Protein AF-A0A419HDL4-F1 (afdb_monomer_lite)

Foldseek 3Di:
DLVVLLVVLLVLLLVLLVCLVVCLVVDDLVVCVVSLVVSLVSLVVSVVVVVVVVDQQPCNVVLVVLSVCLNVLSVVLSVVLNDPDSCSSVSSSVSSVVSSVSSVVSVVSRVD

Radius of gyration: 14.49 Å; chains: 1; bounding box: 31×20×41 Å

pLDDT: mean 70.3, std 5.39, range [52.06, 79.56]

Secondary structure (DSSP, 8-state):
-HHHHHHHHHHHHHHHHHHHHHTGGG--HHHHHHHHHHHHHHHHHHHHHHHHT----TTHHHHHHHHHHHHHHHHHHHHHHTS--TTHHHHHHHHHHHHHHHHHHHHHHHH-

Sequence (112 aa):
MIESLAFATTLGCAVLALACLFGAARYRFARVLPYLVVVELALVVQTVAIVLDGHRPKHSGEHWAYVVTALLWLPVFAPLARRPRWWSAVLLGLALVLLAVVVIRMQTVWRS

Structure (mmCIF, N/CA/C/O backbone):
data_AF-A0A419HDL4-F1
#
_entry.id   AF-A0A419HDL4-F1
#
loop_
_atom_site.group_PDB
_atom_site.id
_atom_site.type_symbol
_atom_site.label_atom_id
_atom_site.label_alt_id
_atom_site.label_comp_id
_atom_site.label_asym_id
_atom_site.label_entity_id
_atom_site.label_seq_id
_atom_site.pdbx_PDB_ins_code
_atom_site.Cartn_x
_atom_site.Cartn_y
_atom_site.Cartn_z
_atom_site.occupancy
_atom_site.B_iso_or_equiv
_atom_site.auth_seq_id
_atom_site.auth_comp_id
_atom_site.auth_asym_id
_atom_site.auth_atom_id
_atom_site.pdbx_PDB_model_num
ATOM 1 N N . MET A 1 1 ? -2.411 -4.056 -19.304 1.00 52.06 1 MET A N 1
ATOM 2 C CA . MET A 1 1 ? -2.693 -4.837 -18.070 1.00 52.06 1 MET A CA 1
ATOM 3 C C . MET A 1 1 ? -2.087 -4.202 -16.817 1.00 52.06 1 MET A C 1
ATOM 5 O O . MET A 1 1 ? -2.736 -4.219 -15.780 1.00 52.06 1 MET A O 1
ATOM 9 N N . ILE A 1 2 ? -0.897 -3.593 -16.899 1.00 60.06 2 ILE A N 1
ATOM 10 C CA . ILE A 1 2 ? -0.273 -2.863 -15.776 1.00 60.06 2 ILE A CA 1
ATOM 11 C C . ILE A 1 2 ? -1.117 -1.652 -15.336 1.00 60.06 2 ILE A C 1
ATOM 13 O O . ILE A 1 2 ? -1.284 -1.421 -14.142 1.00 60.06 2 ILE A O 1
ATOM 17 N N . GLU A 1 3 ? -1.710 -0.914 -16.281 1.00 62.88 3 GLU A N 1
ATOM 18 C CA . GLU A 1 3 ? -2.503 0.283 -15.963 1.00 62.88 3 GLU A CA 1
ATOM 19 C C . GLU A 1 3 ? -3.791 -0.016 -15.186 1.00 62.88 3 GLU A C 1
ATOM 21 O O . GLU A 1 3 ? -4.128 0.715 -14.258 1.00 62.88 3 GLU A O 1
ATOM 26 N N . SER A 1 4 ? -4.490 -1.103 -15.522 1.00 66.19 4 SER A N 1
ATOM 27 C CA . SER A 1 4 ? -5.717 -1.510 -14.832 1.00 66.19 4 SER A CA 1
ATOM 28 C C . SER A 1 4 ? -5.436 -2.034 -13.423 1.00 66.19 4 SER A C 1
ATOM 30 O O . SER A 1 4 ? -6.180 -1.711 -12.499 1.00 66.19 4 SER A O 1
ATOM 32 N N . LEU A 1 5 ? -4.332 -2.768 -13.231 1.00 64.56 5 LEU A N 1
ATOM 33 C CA . LEU A 1 5 ? -3.856 -3.177 -11.903 1.00 64.56 5 LEU A CA 1
ATOM 34 C C . LEU A 1 5 ? -3.461 -1.966 -11.055 1.00 64.56 5 LEU A C 1
ATOM 36 O O . LEU A 1 5 ? -3.903 -1.846 -9.920 1.00 64.56 5 LEU A O 1
ATOM 40 N N . ALA A 1 6 ? -2.695 -1.031 -11.615 1.00 64.56 6 ALA A N 1
ATOM 41 C CA . ALA A 1 6 ? -2.297 0.187 -10.917 1.00 64.56 6 ALA A CA 1
ATOM 42 C C . ALA A 1 6 ? -3.496 1.042 -10.492 1.00 64.56 6 ALA A C 1
ATOM 44 O O . ALA A 1 6 ? -3.547 1.532 -9.361 1.00 64.56 6 ALA A O 1
ATOM 45 N N . PHE A 1 7 ? -4.482 1.183 -11.379 1.00 69.06 7 PHE A N 1
ATOM 46 C CA . PHE A 1 7 ? -5.712 1.905 -11.084 1.00 69.06 7 PHE A CA 1
ATOM 47 C C . PHE A 1 7 ? -6.507 1.216 -9.968 1.00 69.06 7 PHE A C 1
ATOM 49 O O . PHE A 1 7 ? -6.928 1.879 -9.021 1.00 69.06 7 PHE A O 1
ATOM 56 N N . ALA A 1 8 ? -6.644 -0.113 -10.022 1.00 69.31 8 ALA A N 1
ATOM 57 C CA . ALA A 1 8 ? -7.324 -0.894 -8.991 1.00 69.31 8 ALA A CA 1
ATOM 58 C C . ALA A 1 8 ? -6.625 -0.795 -7.623 1.00 69.31 8 ALA A C 1
ATOM 60 O O . ALA A 1 8 ? -7.299 -0.587 -6.614 1.00 69.31 8 ALA A O 1
ATOM 61 N N . THR A 1 9 ? -5.290 -0.865 -7.578 1.00 70.69 9 THR A N 1
ATOM 62 C CA . THR A 1 9 ? -4.512 -0.701 -6.337 1.00 70.69 9 THR A CA 1
ATOM 63 C C . THR A 1 9 ? -4.660 0.710 -5.774 1.00 70.69 9 THR A C 1
ATOM 65 O O . THR A 1 9 ? -4.892 0.869 -4.577 1.00 70.69 9 THR A O 1
ATOM 68 N N . THR A 1 10 ? -4.605 1.738 -6.626 1.00 68.38 10 THR A N 1
ATOM 69 C CA . THR A 1 10 ? -4.775 3.143 -6.215 1.00 68.38 10 THR A CA 1
ATOM 70 C C . THR A 1 10 ? -6.173 3.386 -5.649 1.00 68.38 10 THR A C 1
ATOM 72 O O . THR A 1 10 ? -6.316 3.952 -4.564 1.00 68.38 10 THR A O 1
ATOM 75 N N . LEU A 1 11 ? -7.208 2.907 -6.344 1.00 72.88 11 LEU A N 1
ATOM 76 C CA . LEU A 1 11 ? -8.597 3.030 -5.910 1.00 72.88 11 LEU A CA 1
ATOM 77 C C . LEU A 1 11 ? -8.837 2.256 -4.606 1.00 72.88 11 LEU A C 1
ATOM 79 O O . LEU A 1 11 ? -9.452 2.785 -3.682 1.00 72.88 11 LEU A O 1
ATOM 83 N N . GLY A 1 12 ? -8.292 1.041 -4.500 1.00 70.69 12 GLY A N 1
ATOM 84 C CA . GLY A 1 12 ? -8.348 0.223 -3.290 1.00 70.69 12 GLY A CA 1
ATOM 85 C C . GLY A 1 12 ? -7.698 0.915 -2.093 1.00 70.69 12 GLY A C 1
ATOM 86 O O . GLY A 1 12 ? -8.308 0.988 -1.027 1.00 70.69 12 GLY A O 1
ATOM 87 N N . CYS A 1 13 ? -6.513 1.504 -2.278 1.00 70.94 13 CYS A N 1
ATOM 88 C CA . CYS A 1 13 ? -5.830 2.276 -1.238 1.00 70.94 13 CYS A CA 1
ATOM 89 C C . CYS A 1 13 ? -6.631 3.509 -0.819 1.00 70.94 13 CYS A C 1
ATOM 91 O O . CYS A 1 13 ? -6.765 3.763 0.376 1.00 70.94 13 CYS A O 1
ATOM 93 N N . ALA A 1 14 ? -7.201 4.246 -1.775 1.00 67.06 14 ALA A N 1
ATOM 94 C CA . ALA A 1 14 ? -8.004 5.432 -1.495 1.00 67.06 14 ALA A CA 1
ATOM 95 C C . ALA A 1 14 ? -9.282 5.090 -0.711 1.00 67.06 14 ALA A C 1
ATOM 97 O O . ALA A 1 14 ? -9.569 5.717 0.309 1.00 67.06 14 ALA A O 1
ATOM 98 N N . VAL A 1 15 ? -10.020 4.058 -1.130 1.00 74.44 15 VAL A N 1
ATOM 99 C CA . VAL A 1 15 ? -11.230 3.601 -0.427 1.00 74.44 15 VAL A CA 1
ATOM 100 C C . VAL A 1 15 ? -10.886 3.121 0.982 1.00 74.44 15 VAL A C 1
ATOM 102 O O . VAL A 1 15 ? -11.576 3.477 1.939 1.00 74.44 15 VAL A O 1
ATOM 105 N N . LEU A 1 16 ? -9.795 2.367 1.136 1.00 69.62 16 LEU A N 1
ATOM 106 C CA . LEU A 1 16 ? -9.352 1.884 2.440 1.00 69.62 16 LEU A CA 1
ATOM 107 C C . LEU A 1 16 ? -8.894 3.030 3.353 1.00 69.62 16 LEU A C 1
ATOM 109 O O . LEU A 1 16 ? -9.223 3.033 4.539 1.00 69.62 16 LEU A O 1
ATOM 113 N N . ALA A 1 17 ? -8.196 4.028 2.805 1.00 68.62 17 ALA A N 1
ATOM 114 C CA . ALA A 1 17 ? -7.785 5.224 3.535 1.00 68.62 17 ALA A CA 1
ATOM 115 C C . ALA A 1 17 ? -9.000 5.982 4.077 1.00 68.62 17 ALA A C 1
ATOM 117 O O . ALA A 1 17 ? -9.048 6.301 5.267 1.00 68.62 17 ALA A O 1
ATOM 118 N N . LEU A 1 18 ? -10.013 6.206 3.233 1.00 70.75 18 LEU A N 1
ATOM 119 C CA . LEU A 1 18 ? -11.263 6.846 3.639 1.00 70.75 18 LEU A CA 1
ATOM 120 C C . LEU A 1 18 ? -11.991 6.006 4.695 1.00 70.75 18 LEU A C 1
ATOM 122 O O . LEU A 1 18 ? -12.410 6.546 5.716 1.00 70.75 18 LEU A O 1
ATOM 126 N N . ALA A 1 19 ? -12.077 4.686 4.521 1.00 71.00 19 ALA A N 1
ATOM 127 C CA . ALA A 1 19 ? -12.692 3.797 5.505 1.00 71.00 19 ALA A CA 1
ATOM 128 C C . ALA A 1 19 ? -11.969 3.830 6.866 1.00 71.00 19 ALA A C 1
ATOM 130 O O . ALA A 1 19 ? -12.621 3.811 7.912 1.00 71.00 19 ALA A O 1
ATOM 131 N N . CYS A 1 20 ? -10.636 3.926 6.879 1.00 65.50 20 CYS A N 1
ATOM 132 C CA . CYS A 1 20 ? -9.859 4.089 8.109 1.00 65.50 20 CYS A CA 1
ATOM 133 C C . CYS A 1 20 ? -10.051 5.468 8.755 1.00 65.50 20 CYS A C 1
ATOM 135 O O . CYS A 1 20 ? -10.156 5.537 9.980 1.00 65.50 20 CYS A O 1
ATOM 137 N N . LEU A 1 21 ? -10.141 6.539 7.960 1.00 64.06 21 LEU A N 1
ATOM 138 C CA . LEU A 1 21 ? -10.339 7.907 8.450 1.00 64.06 21 LEU A CA 1
ATOM 139 C C . LEU A 1 21 ? -11.757 8.125 9.000 1.00 64.06 21 LEU A C 1
ATOM 141 O O . LEU A 1 21 ? -11.909 8.594 10.126 1.00 64.06 21 LEU A O 1
ATOM 145 N N . PHE A 1 22 ? -12.795 7.718 8.264 1.00 68.81 22 PHE A N 1
ATOM 146 C CA . PHE A 1 22 ? -14.192 7.827 8.707 1.00 68.81 22 PHE A CA 1
ATOM 147 C C . PHE A 1 22 ? -14.551 6.799 9.792 1.00 68.81 22 PHE A C 1
ATOM 149 O O . PHE A 1 22 ? -15.396 7.057 10.647 1.00 68.81 22 PHE A O 1
ATOM 156 N N . GLY A 1 23 ? -13.892 5.637 9.796 1.00 60.59 23 GLY A N 1
ATOM 157 C CA . GLY A 1 23 ? -14.080 4.575 10.786 1.00 60.59 23 GLY A CA 1
ATOM 158 C C . GLY A 1 23 ? -13.188 4.683 12.027 1.00 60.59 23 GLY A C 1
ATOM 159 O O . GLY A 1 23 ? -13.200 3.760 12.846 1.00 60.59 23 GLY A O 1
ATOM 160 N N . ALA A 1 24 ? -12.420 5.769 12.185 1.00 60.56 24 ALA A N 1
ATOM 161 C CA . ALA A 1 24 ? -11.359 5.902 13.189 1.00 60.56 24 ALA A CA 1
ATOM 162 C C . ALA A 1 24 ? -11.822 5.614 14.631 1.00 60.56 24 ALA A C 1
ATOM 164 O O . ALA A 1 24 ? -11.120 4.937 15.382 1.00 60.56 24 ALA A O 1
ATOM 165 N N . ALA A 1 25 ? -13.042 6.023 14.995 1.00 58.66 25 ALA A N 1
ATOM 166 C CA . ALA A 1 25 ? -13.619 5.778 16.321 1.00 58.66 25 ALA A CA 1
ATOM 167 C C . ALA A 1 25 ? -13.898 4.288 16.626 1.00 58.66 25 ALA A C 1
ATOM 169 O O . ALA A 1 25 ? -14.024 3.905 17.788 1.00 58.66 25 ALA A O 1
ATOM 170 N N . ARG A 1 26 ? -13.997 3.428 15.601 1.00 65.31 26 ARG A N 1
ATOM 171 C CA . ARG A 1 26 ? -14.225 1.971 15.721 1.00 65.31 26 ARG A CA 1
ATOM 172 C C . ARG A 1 26 ? -13.061 1.147 15.166 1.00 65.31 26 ARG A C 1
ATOM 174 O O . ARG A 1 26 ? -13.225 -0.043 14.878 1.00 65.31 26 ARG A O 1
ATOM 181 N N . TYR A 1 27 ? -11.898 1.772 14.995 1.00 64.25 27 TYR A N 1
ATOM 182 C CA . TYR A 1 27 ? -10.736 1.159 14.371 1.00 64.25 27 TYR A CA 1
ATOM 183 C C . TYR A 1 27 ? -10.293 -0.107 15.117 1.00 64.25 27 TYR A C 1
ATOM 185 O O . TYR A 1 27 ? -9.985 -0.092 16.309 1.00 64.25 27 TYR A O 1
ATOM 193 N N . ARG A 1 28 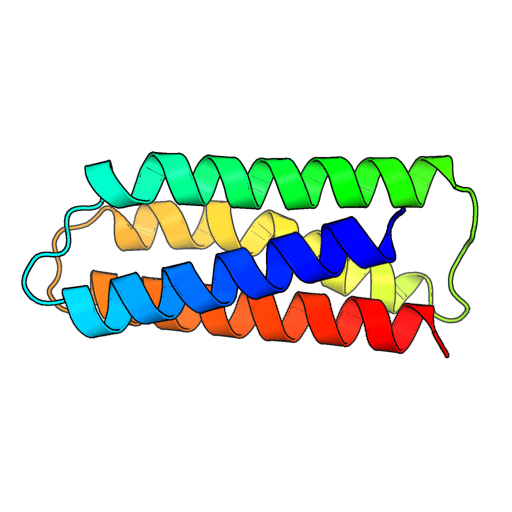? -10.239 -1.225 14.388 1.00 70.19 28 ARG A N 1
ATOM 194 C CA . ARG A 1 28 ? -9.661 -2.486 14.857 1.00 70.19 28 ARG A CA 1
ATOM 195 C C . ARG A 1 28 ? -8.673 -2.980 13.816 1.00 70.19 28 ARG A C 1
ATOM 197 O O . ARG A 1 28 ? -9.092 -3.415 12.748 1.00 70.19 28 ARG A O 1
ATOM 204 N N . PHE A 1 29 ? -7.387 -2.983 14.165 1.00 68.69 29 PHE A N 1
ATOM 205 C CA . PHE A 1 29 ? -6.297 -3.428 13.288 1.00 68.69 29 PHE A CA 1
ATOM 206 C C . PHE A 1 29 ? -6.571 -4.802 12.654 1.00 68.69 29 PHE A C 1
ATOM 208 O O . PHE A 1 29 ? -6.361 -4.980 11.462 1.00 68.69 29 PHE A O 1
ATOM 215 N N . ALA A 1 30 ? -7.157 -5.740 13.410 1.00 75.69 30 ALA A N 1
ATOM 216 C CA . ALA A 1 30 ? -7.530 -7.067 12.911 1.00 75.69 30 ALA A CA 1
ATOM 217 C C . ALA A 1 30 ? -8.497 -7.047 11.708 1.00 75.69 30 ALA A C 1
ATOM 219 O O . ALA A 1 30 ? -8.440 -7.944 10.876 1.00 75.69 30 ALA A O 1
ATOM 220 N N . ARG A 1 31 ? -9.369 -6.034 11.591 1.00 76.81 31 ARG A N 1
ATOM 221 C CA . ARG A 1 31 ? -10.279 -5.888 10.439 1.00 76.81 31 ARG A CA 1
ATOM 222 C C . ARG A 1 31 ? -9.597 -5.277 9.219 1.00 76.81 31 ARG A C 1
ATOM 224 O O . ARG A 1 31 ? -10.058 -5.503 8.111 1.00 76.81 31 ARG A O 1
ATOM 231 N N . VAL A 1 32 ? -8.535 -4.499 9.424 1.00 69.50 32 VAL A N 1
ATOM 232 C CA . VAL A 1 32 ? -7.823 -3.776 8.357 1.00 69.50 32 VAL A CA 1
ATOM 233 C C . VAL A 1 32 ? -6.651 -4.598 7.811 1.00 69.50 32 VAL A C 1
ATOM 235 O O . VAL A 1 32 ? -6.318 -4.489 6.637 1.00 69.50 32 VAL A O 1
ATOM 238 N N . LEU A 1 33 ? -6.085 -5.488 8.632 1.00 77.81 33 LEU A N 1
ATOM 239 C CA . LEU A 1 33 ? -4.995 -6.395 8.272 1.00 77.81 33 LEU A CA 1
ATOM 240 C C . LEU A 1 33 ? -5.200 -7.153 6.943 1.00 77.81 33 LEU A C 1
ATOM 242 O O . LEU A 1 33 ? -4.293 -7.082 6.117 1.00 77.81 33 LEU A O 1
ATOM 246 N N . PRO A 1 34 ? -6.333 -7.842 6.679 1.00 72.94 34 PRO A N 1
ATOM 247 C CA . PRO A 1 34 ? -6.490 -8.577 5.422 1.00 72.94 34 PRO A CA 1
ATOM 248 C C . PRO A 1 34 ? -6.444 -7.650 4.202 1.00 72.94 34 PRO A C 1
ATOM 250 O O . PRO A 1 34 ? -5.880 -8.016 3.178 1.00 72.94 34 PRO A O 1
ATOM 253 N N . TYR A 1 35 ? -6.958 -6.424 4.319 1.00 70.94 35 TYR A N 1
ATOM 254 C CA . TYR A 1 35 ? -6.902 -5.444 3.238 1.00 70.94 35 TYR A CA 1
ATOM 255 C C . TYR A 1 35 ? -5.485 -4.926 2.993 1.00 70.94 35 TYR A C 1
ATOM 257 O O . TYR A 1 35 ? -5.090 -4.778 1.842 1.00 70.94 35 TYR A O 1
ATOM 265 N N . LEU A 1 36 ? -4.703 -4.698 4.054 1.00 72.00 36 LEU A N 1
ATOM 266 C CA . LEU A 1 36 ? -3.287 -4.336 3.924 1.00 72.00 36 LEU A CA 1
ATOM 267 C C . LEU A 1 36 ? -2.502 -5.439 3.208 1.00 72.00 36 LEU A C 1
ATOM 269 O O . LEU A 1 36 ? -1.720 -5.142 2.316 1.00 72.00 36 LEU A O 1
ATOM 273 N N . VAL A 1 37 ? -2.762 -6.707 3.541 1.00 75.25 37 VAL A N 1
ATOM 274 C CA . VAL A 1 37 ? -2.133 -7.855 2.866 1.00 75.25 37 VAL A CA 1
ATOM 275 C C . VAL A 1 37 ? -2.507 -7.908 1.382 1.00 75.25 37 VAL A C 1
ATOM 277 O O . VAL A 1 37 ? -1.644 -8.161 0.547 1.00 75.25 37 VAL A O 1
ATOM 280 N N . VAL A 1 38 ? -3.770 -7.639 1.035 1.00 75.00 38 VAL A N 1
ATOM 281 C CA . VAL A 1 38 ? -4.216 -7.586 -0.368 1.00 75.00 38 VAL A CA 1
ATOM 282 C C . VAL A 1 38 ? -3.528 -6.451 -1.133 1.00 75.00 38 VAL A C 1
ATOM 284 O O . VAL A 1 38 ? -3.082 -6.667 -2.258 1.00 75.00 38 VAL A O 1
ATOM 287 N N . VAL A 1 39 ? -3.408 -5.263 -0.533 1.00 73.06 39 VAL A N 1
ATOM 288 C CA . VAL A 1 39 ? -2.705 -4.116 -1.137 1.00 73.06 39 VAL A CA 1
ATOM 289 C C . VAL A 1 39 ? -1.224 -4.429 -1.352 1.00 73.06 39 VAL A C 1
ATOM 291 O O . VAL A 1 39 ? -0.706 -4.196 -2.442 1.00 73.06 39 VAL A O 1
ATOM 294 N N . GLU A 1 40 ? -0.565 -5.006 -0.349 1.00 76.00 40 GLU A N 1
ATOM 295 C CA . GLU A 1 40 ? 0.839 -5.416 -0.428 1.00 76.00 40 GLU A CA 1
ATOM 296 C C . GLU A 1 40 ? 1.061 -6.433 -1.557 1.00 76.00 40 GLU A C 1
ATOM 298 O O . GLU A 1 40 ? 1.936 -6.262 -2.405 1.00 76.00 40 GLU A O 1
ATOM 303 N N . LEU A 1 41 ? 0.214 -7.465 -1.628 1.00 74.50 41 LEU A N 1
ATOM 304 C CA . LEU A 1 41 ? 0.267 -8.463 -2.697 1.00 74.50 41 LEU A CA 1
ATOM 305 C C . LEU A 1 41 ? 0.061 -7.832 -4.076 1.00 74.50 41 LEU A C 1
ATOM 307 O O . LEU A 1 41 ? 0.763 -8.192 -5.019 1.00 74.50 41 LEU A O 1
ATOM 311 N N . ALA A 1 42 ? -0.863 -6.879 -4.204 1.00 73.94 42 ALA A N 1
ATOM 312 C CA . ALA A 1 42 ? -1.092 -6.179 -5.463 1.00 73.94 42 ALA A CA 1
ATOM 313 C C . ALA A 1 42 ? 0.141 -5.368 -5.907 1.00 73.94 42 ALA A C 1
ATOM 315 O O . ALA A 1 42 ? 0.481 -5.389 -7.092 1.00 73.94 42 ALA A O 1
ATOM 316 N N . LEU A 1 43 ? 0.842 -4.709 -4.974 1.00 71.94 43 LEU A N 1
ATOM 317 C CA . LEU A 1 43 ? 2.105 -4.007 -5.252 1.00 71.94 43 LEU A CA 1
ATOM 318 C C . LEU A 1 43 ? 3.214 -4.969 -5.695 1.00 71.94 43 LEU A C 1
ATOM 320 O O . LEU A 1 43 ? 3.939 -4.684 -6.652 1.00 71.94 43 LEU A O 1
ATOM 324 N N . VAL A 1 44 ? 3.327 -6.131 -5.046 1.00 75.56 44 VAL A N 1
ATOM 325 C CA . VAL A 1 44 ? 4.300 -7.167 -5.427 1.00 75.56 44 VAL A CA 1
ATOM 326 C C . VAL A 1 44 ? 4.002 -7.696 -6.829 1.00 75.56 44 VAL A C 1
ATOM 328 O O . VAL A 1 44 ? 4.895 -7.722 -7.674 1.00 75.56 44 VAL A O 1
ATOM 331 N N . VAL A 1 45 ? 2.748 -8.061 -7.112 1.00 74.06 45 VAL A N 1
ATOM 332 C CA . VAL A 1 45 ? 2.328 -8.547 -8.437 1.00 74.06 45 VAL A CA 1
ATOM 333 C C . VAL A 1 45 ? 2.591 -7.494 -9.512 1.00 74.06 45 VAL A C 1
ATOM 335 O O . VAL A 1 45 ? 3.115 -7.824 -10.574 1.00 74.06 45 VAL A O 1
ATOM 338 N N . GLN A 1 46 ? 2.287 -6.224 -9.233 1.00 72.44 46 GLN A N 1
ATOM 339 C CA . GLN A 1 46 ? 2.589 -5.121 -10.142 1.00 72.44 46 GLN A CA 1
ATOM 340 C C . GLN A 1 46 ? 4.095 -5.002 -10.407 1.00 72.44 46 GLN A C 1
ATOM 342 O O . GLN A 1 46 ? 4.501 -4.862 -11.559 1.00 72.44 46 GLN A O 1
ATOM 347 N N . THR A 1 47 ? 4.921 -5.099 -9.367 1.00 73.81 47 THR A N 1
ATOM 348 C CA . THR A 1 47 ? 6.384 -5.021 -9.491 1.00 73.81 47 THR A CA 1
ATOM 349 C C . THR A 1 47 ? 6.933 -6.166 -10.338 1.00 73.81 47 THR A C 1
ATOM 351 O O . THR A 1 47 ? 7.734 -5.936 -11.242 1.00 73.81 47 THR A O 1
ATOM 354 N N . VAL A 1 48 ? 6.462 -7.395 -10.107 1.00 75.38 48 VAL A N 1
ATOM 355 C CA . VAL A 1 48 ? 6.847 -8.567 -10.907 1.00 75.38 48 VAL A CA 1
ATOM 356 C C . VAL A 1 48 ? 6.413 -8.398 -12.363 1.00 75.38 48 VAL A C 1
ATOM 358 O O . VAL A 1 48 ? 7.208 -8.657 -13.263 1.00 75.38 48 VAL A O 1
ATOM 361 N N . ALA A 1 49 ? 5.195 -7.907 -12.610 1.00 74.19 49 ALA A N 1
ATOM 362 C CA . ALA A 1 49 ? 4.719 -7.642 -13.965 1.00 74.19 49 ALA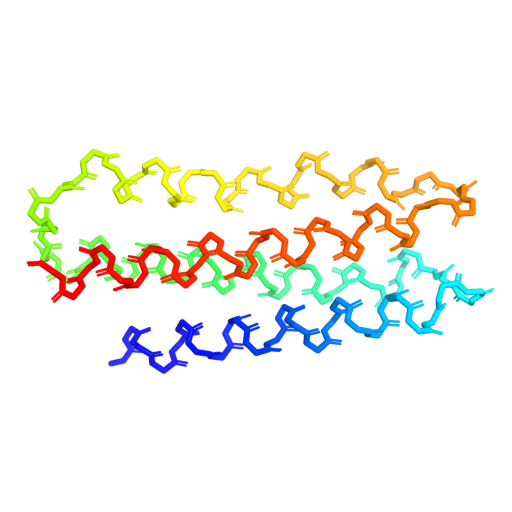 A CA 1
ATOM 363 C C . ALA A 1 49 ? 5.611 -6.624 -14.695 1.00 74.19 49 ALA A C 1
ATOM 365 O O . ALA A 1 49 ? 5.967 -6.862 -15.843 1.00 74.19 49 ALA A O 1
ATOM 366 N N . ILE A 1 50 ? 6.034 -5.545 -14.024 1.00 71.25 50 ILE A N 1
ATOM 367 C CA . ILE A 1 50 ? 6.940 -4.534 -14.599 1.00 71.25 50 ILE A CA 1
ATOM 368 C C . ILE A 1 50 ? 8.310 -5.137 -14.942 1.00 71.25 50 ILE A C 1
ATOM 370 O O . ILE A 1 50 ? 8.861 -4.843 -16.000 1.00 71.25 50 ILE A O 1
ATOM 374 N N . VAL A 1 51 ? 8.859 -5.997 -14.077 1.00 72.62 51 VAL A N 1
ATOM 375 C CA . VAL A 1 51 ? 10.137 -6.686 -14.341 1.00 72.62 51 VAL A CA 1
ATOM 376 C C . VAL A 1 51 ? 10.037 -7.604 -15.555 1.00 72.62 51 VAL A C 1
ATOM 378 O O . VAL A 1 51 ? 10.951 -7.629 -16.37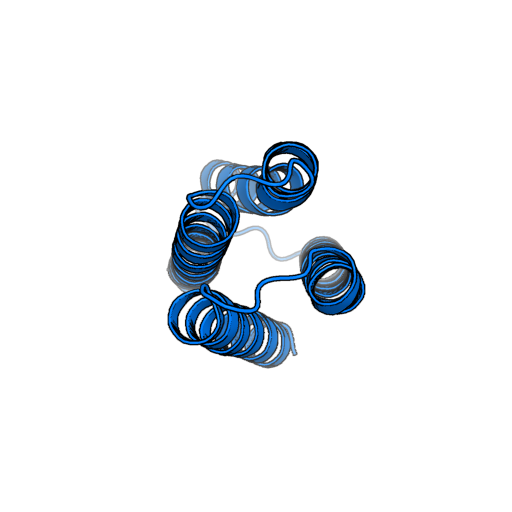9 1.00 72.62 51 VAL A O 1
ATOM 381 N N . LEU A 1 52 ? 8.937 -8.352 -15.666 1.00 76.38 52 LEU A N 1
ATOM 382 C CA . LEU A 1 52 ? 8.718 -9.310 -16.749 1.00 76.38 52 LEU A CA 1
ATOM 383 C C . LEU A 1 52 ? 8.418 -8.636 -18.094 1.00 76.38 52 LEU A C 1
ATOM 385 O O . LEU A 1 52 ? 8.790 -9.183 -19.127 1.00 76.38 52 LEU A O 1
ATOM 389 N N . ASP A 1 53 ? 7.795 -7.455 -18.091 1.00 73.62 53 ASP A N 1
ATOM 390 C CA . ASP A 1 53 ? 7.470 -6.699 -19.313 1.00 73.62 53 ASP A CA 1
ATOM 391 C C . ASP A 1 53 ? 8.727 -6.138 -20.014 1.00 73.62 53 ASP A C 1
ATOM 393 O O . ASP A 1 53 ? 8.675 -5.678 -21.155 1.00 73.62 53 ASP A O 1
ATOM 397 N N . GLY A 1 54 ? 9.884 -6.149 -19.335 1.00 63.16 54 GLY A N 1
ATOM 398 C CA . GLY A 1 54 ? 11.192 -5.789 -19.898 1.00 63.16 54 GLY A CA 1
ATOM 399 C C . GLY A 1 54 ? 11.357 -4.311 -20.285 1.00 63.16 54 GLY A C 1
ATOM 400 O O . GLY A 1 54 ? 12.470 -3.877 -20.591 1.00 63.16 54 GLY A O 1
ATOM 401 N N . HIS A 1 55 ? 10.283 -3.520 -20.235 1.00 62.38 55 HIS A N 1
ATOM 402 C CA . HIS A 1 55 ? 10.284 -2.088 -20.500 1.00 62.38 55 HIS A CA 1
ATOM 403 C C . HIS A 1 55 ? 10.981 -1.335 -19.368 1.00 62.38 55 HIS A C 1
ATOM 405 O O . HIS A 1 55 ? 10.479 -1.229 -18.248 1.00 62.38 55 HIS A O 1
ATOM 411 N N . ARG A 1 56 ? 12.155 -0.777 -19.674 1.00 59.91 56 ARG A N 1
ATOM 412 C CA . ARG A 1 56 ? 12.884 0.099 -18.757 1.00 59.91 56 ARG A CA 1
ATOM 413 C C . ARG A 1 56 ? 12.398 1.537 -18.939 1.00 59.91 56 ARG A C 1
ATOM 415 O O . ARG A 1 56 ? 12.610 2.096 -20.015 1.00 59.91 56 ARG A O 1
ATOM 422 N N . PRO A 1 57 ? 11.771 2.155 -17.924 1.00 60.66 57 PRO A N 1
ATOM 423 C CA . PRO A 1 57 ? 11.370 3.550 -18.019 1.00 60.66 57 PRO A CA 1
ATOM 424 C C . PRO A 1 57 ? 12.601 4.449 -18.168 1.00 60.66 57 PRO A C 1
ATOM 426 O O . PRO A 1 57 ? 13.682 4.151 -17.644 1.00 60.66 57 PRO A O 1
ATOM 429 N N . LYS A 1 58 ? 12.421 5.576 -18.864 1.00 61.88 58 LYS A N 1
ATOM 430 C CA . LYS A 1 58 ? 13.476 6.545 -19.209 1.00 61.88 58 LYS A CA 1
ATOM 431 C C . LYS A 1 58 ? 14.258 7.037 -17.980 1.00 61.88 58 LYS A C 1
ATOM 433 O O . LYS A 1 58 ? 15.456 7.272 -18.069 1.00 61.88 58 LYS A O 1
ATOM 438 N N . HIS A 1 59 ? 13.590 7.094 -16.824 1.00 63.84 59 HIS A N 1
ATOM 439 C CA . HIS A 1 59 ? 14.160 7.390 -15.504 1.00 63.84 59 HIS A CA 1
ATOM 440 C C . HIS A 1 59 ? 14.065 6.159 -14.586 1.00 63.84 59 HIS A C 1
ATOM 442 O O . HIS A 1 59 ? 13.381 6.159 -13.562 1.00 63.84 59 HIS A O 1
ATOM 448 N N . SER A 1 60 ? 14.740 5.071 -14.971 1.00 67.56 60 SER A N 1
ATOM 449 C CA . SER A 1 60 ? 14.684 3.784 -14.256 1.00 67.56 60 SER A CA 1
ATOM 450 C C . SER A 1 60 ? 15.025 3.899 -12.765 1.00 67.56 60 SER A C 1
ATOM 452 O O . SER A 1 60 ? 14.361 3.268 -11.948 1.00 67.56 60 SER A O 1
ATOM 454 N N . GLY A 1 61 ? 16.004 4.730 -12.389 1.00 71.50 61 GLY A N 1
ATOM 455 C CA . GLY A 1 61 ? 16.389 4.917 -10.984 1.00 71.50 61 GLY A CA 1
ATOM 456 C C . GLY A 1 61 ? 15.268 5.492 -10.111 1.00 71.50 61 GLY A C 1
ATOM 457 O O . GLY A 1 61 ? 15.011 4.982 -9.024 1.00 71.50 61 GLY A O 1
ATOM 458 N N . GLU A 1 62 ? 14.551 6.502 -10.606 1.00 70.56 62 GLU A N 1
ATOM 459 C CA . GLU A 1 62 ? 13.439 7.127 -9.878 1.00 70.56 62 GLU A CA 1
ATOM 460 C C . GLU A 1 62 ? 12.248 6.178 -9.754 1.00 70.56 62 GLU A C 1
ATOM 462 O O . GLU A 1 62 ? 11.646 6.063 -8.688 1.00 70.56 62 GLU A O 1
ATOM 467 N N . HIS A 1 63 ? 11.938 5.442 -10.823 1.00 68.06 63 HIS A N 1
ATOM 468 C CA . HIS A 1 63 ? 10.855 4.464 -10.811 1.00 68.06 63 HIS A CA 1
ATOM 469 C C . HIS A 1 63 ? 11.101 3.362 -9.770 1.00 68.06 63 HIS A C 1
ATOM 471 O O . HIS A 1 63 ? 10.215 3.058 -8.972 1.00 68.06 63 HIS A O 1
ATOM 477 N N . TRP A 1 64 ? 12.324 2.826 -9.712 1.00 71.75 64 TRP A N 1
ATOM 478 C CA . TRP A 1 64 ? 12.707 1.841 -8.699 1.00 71.75 64 TRP A CA 1
ATOM 479 C C . TRP A 1 64 ? 12.675 2.408 -7.277 1.00 71.75 64 TRP A C 1
ATOM 481 O O . TRP A 1 64 ? 12.255 1.703 -6.360 1.00 71.75 64 TRP A O 1
ATOM 491 N N . ALA A 1 65 ? 13.036 3.679 -7.081 1.00 76.06 65 ALA A N 1
ATOM 492 C CA . ALA A 1 65 ? 12.910 4.332 -5.779 1.00 76.06 65 ALA A CA 1
ATOM 493 C C . ALA A 1 65 ? 11.445 4.405 -5.312 1.00 76.06 65 ALA A C 1
ATOM 495 O O . ALA A 1 65 ? 11.161 4.116 -4.147 1.00 76.06 65 ALA A O 1
ATOM 496 N N . TYR A 1 66 ? 10.503 4.715 -6.209 1.00 70.88 66 TYR A N 1
ATOM 497 C CA . TYR A 1 66 ? 9.071 4.703 -5.886 1.00 70.88 66 TYR A CA 1
ATOM 498 C C . TYR A 1 66 ? 8.542 3.291 -5.597 1.00 70.88 66 TYR A C 1
ATOM 500 O O . TYR A 1 66 ? 7.815 3.123 -4.619 1.00 70.88 66 TYR A O 1
ATOM 508 N N . VAL A 1 67 ? 8.951 2.279 -6.374 1.00 73.56 67 VAL A N 1
ATOM 509 C CA . VAL A 1 67 ? 8.603 0.863 -6.130 1.00 73.56 67 VAL A CA 1
ATOM 510 C C . VAL A 1 67 ? 9.046 0.427 -4.739 1.00 73.56 67 VAL A C 1
ATOM 512 O O . VAL A 1 67 ? 8.242 -0.064 -3.949 1.00 73.56 67 VAL A O 1
ATOM 515 N N . VAL A 1 68 ? 10.327 0.631 -4.427 1.00 77.56 68 VAL A N 1
ATOM 516 C CA . VAL A 1 68 ? 10.907 0.230 -3.141 1.00 77.56 68 VAL A CA 1
ATOM 517 C C . VAL A 1 68 ? 10.237 0.984 -1.998 1.00 77.56 68 VAL A C 1
ATOM 519 O O . VAL A 1 68 ? 9.915 0.382 -0.977 1.00 77.56 68 VAL A O 1
ATOM 522 N N . THR A 1 69 ? 9.964 2.279 -2.182 1.00 77.44 69 THR A N 1
ATOM 523 C CA . THR A 1 69 ? 9.238 3.073 -1.185 1.00 77.44 69 THR A CA 1
ATOM 524 C C . THR A 1 69 ? 7.849 2.497 -0.937 1.00 77.44 69 THR A C 1
ATOM 526 O O . THR A 1 69 ? 7.490 2.305 0.219 1.00 77.44 69 THR A O 1
ATOM 529 N N . ALA A 1 70 ? 7.090 2.172 -1.988 1.00 73.00 70 ALA A N 1
ATOM 530 C CA . ALA A 1 70 ? 5.749 1.608 -1.864 1.00 73.00 70 ALA A CA 1
ATOM 531 C C . ALA A 1 70 ? 5.751 0.239 -1.161 1.00 73.00 70 ALA A C 1
ATOM 533 O O . ALA A 1 70 ? 4.951 0.038 -0.248 1.00 73.00 70 ALA A O 1
ATOM 534 N N . LEU A 1 71 ? 6.677 -0.659 -1.525 1.00 76.50 71 LEU A N 1
ATOM 535 C CA . LEU A 1 71 ? 6.821 -1.971 -0.879 1.00 76.50 71 LEU A CA 1
ATOM 536 C C . LEU A 1 71 ? 7.261 -1.874 0.583 1.00 76.50 71 LEU A C 1
ATOM 538 O O . LEU A 1 71 ? 6.851 -2.683 1.399 1.00 76.50 71 LEU A O 1
ATOM 542 N N . LEU A 1 72 ? 8.118 -0.917 0.941 1.00 78.31 72 LEU A N 1
ATOM 543 C CA . LEU A 1 72 ? 8.582 -0.787 2.326 1.00 78.31 72 LEU A CA 1
ATOM 544 C C . LEU A 1 72 ? 7.596 -0.020 3.210 1.00 78.31 72 LEU A C 1
ATOM 546 O O . LEU A 1 72 ? 7.645 -0.139 4.434 1.00 78.31 72 LEU A O 1
ATOM 550 N N . TRP A 1 73 ? 6.684 0.748 2.618 1.00 77.75 73 TRP A N 1
ATOM 551 C CA . TRP A 1 73 ? 5.776 1.616 3.358 1.00 77.75 73 TRP A CA 1
ATOM 552 C C . TRP A 1 73 ? 4.844 0.829 4.285 1.00 77.75 73 TRP A C 1
ATOM 554 O O . TRP A 1 73 ? 4.821 1.046 5.498 1.00 77.75 73 TRP A O 1
ATOM 564 N N . LEU A 1 74 ? 4.099 -0.136 3.748 1.00 71.81 74 LEU A N 1
ATOM 565 C CA . LEU A 1 74 ? 3.178 -0.955 4.538 1.00 71.81 74 LEU A CA 1
ATOM 566 C C . LEU A 1 74 ? 3.869 -1.770 5.647 1.00 71.81 74 LEU A C 1
ATOM 568 O O . LEU A 1 74 ? 3.403 -1.679 6.786 1.00 71.81 74 LEU A O 1
ATOM 572 N N . PRO A 1 75 ? 4.960 -2.526 5.406 1.00 75.56 75 PRO A N 1
ATOM 573 C CA . PRO A 1 75 ? 5.600 -3.323 6.452 1.00 75.56 75 PRO A CA 1
ATOM 574 C C . PRO A 1 75 ? 6.242 -2.466 7.549 1.00 75.56 75 PRO A C 1
ATOM 576 O O . PRO A 1 75 ? 6.296 -2.905 8.699 1.00 75.56 75 PRO A O 1
ATOM 579 N N . VAL A 1 76 ? 6.665 -1.235 7.242 1.00 79.56 76 VAL A N 1
ATOM 580 C CA . VAL A 1 76 ? 7.190 -0.294 8.246 1.00 79.56 76 VAL A CA 1
ATOM 581 C C . VAL A 1 76 ? 6.063 0.320 9.083 1.00 79.56 76 VAL A C 1
ATOM 583 O O . VAL A 1 76 ? 6.179 0.398 10.308 1.00 79.56 76 VAL A O 1
ATOM 586 N N . PHE A 1 77 ? 4.947 0.724 8.468 1.00 74.00 77 PHE A N 1
ATOM 587 C CA . PHE A 1 77 ? 3.867 1.434 9.169 1.00 74.00 77 PHE A CA 1
ATOM 588 C C . PHE A 1 77 ? 2.815 0.516 9.821 1.00 74.00 77 PHE A C 1
ATOM 590 O O . PHE A 1 77 ? 2.232 0.884 10.847 1.00 74.00 77 PHE A O 1
ATOM 597 N N . ALA A 1 78 ? 2.596 -0.699 9.308 1.00 72.81 78 ALA A N 1
ATOM 598 C CA . ALA A 1 78 ? 1.682 -1.684 9.894 1.00 72.81 78 ALA A CA 1
ATOM 599 C C . ALA A 1 78 ? 1.965 -2.012 11.381 1.00 72.81 78 ALA A C 1
ATOM 601 O O . ALA A 1 78 ? 1.016 -2.008 12.174 1.00 72.81 78 ALA A O 1
ATOM 602 N N . PRO A 1 79 ? 3.217 -2.252 11.832 1.00 76.12 79 PRO A N 1
ATOM 603 C CA . PRO A 1 79 ? 3.498 -2.504 13.246 1.00 76.12 79 PRO A CA 1
ATOM 604 C C . PRO A 1 79 ? 3.262 -1.274 14.135 1.00 76.12 79 PRO A C 1
ATOM 606 O O . PRO A 1 79 ? 2.848 -1.438 15.287 1.00 76.12 79 PRO A O 1
ATOM 609 N N . LEU A 1 80 ? 3.445 -0.051 13.617 1.00 72.31 80 LEU A N 1
ATOM 610 C CA . LEU A 1 80 ? 3.076 1.174 14.340 1.00 72.31 80 LEU A CA 1
ATOM 611 C C . LEU A 1 80 ? 1.555 1.263 14.530 1.00 72.31 80 LEU A C 1
ATOM 613 O O . LEU A 1 80 ? 1.085 1.582 15.625 1.00 72.31 80 LEU A O 1
ATOM 617 N N . ALA A 1 81 ? 0.787 0.913 13.498 1.00 68.12 81 ALA A N 1
ATOM 618 C CA . ALA A 1 81 ? -0.675 0.942 13.515 1.00 68.12 81 ALA A CA 1
ATOM 619 C C . ALA A 1 81 ? -1.323 -0.205 14.318 1.00 68.12 81 ALA A C 1
ATOM 621 O O . ALA A 1 81 ? -2.522 -0.149 14.616 1.00 68.12 81 ALA A O 1
ATOM 622 N N . ARG A 1 82 ? -0.544 -1.232 14.693 1.00 71.12 82 ARG A N 1
ATOM 623 C CA . ARG A 1 82 ? -0.974 -2.355 15.543 1.00 71.12 82 ARG A CA 1
ATOM 624 C C . ARG A 1 82 ? -1.133 -1.959 17.013 1.00 71.12 82 ARG A C 1
ATOM 626 O O . ARG A 1 82 ? -1.885 -2.611 17.737 1.00 71.12 82 ARG A O 1
ATOM 633 N N . ARG A 1 83 ? -0.451 -0.904 17.476 1.00 73.88 83 ARG A N 1
ATOM 634 C CA . ARG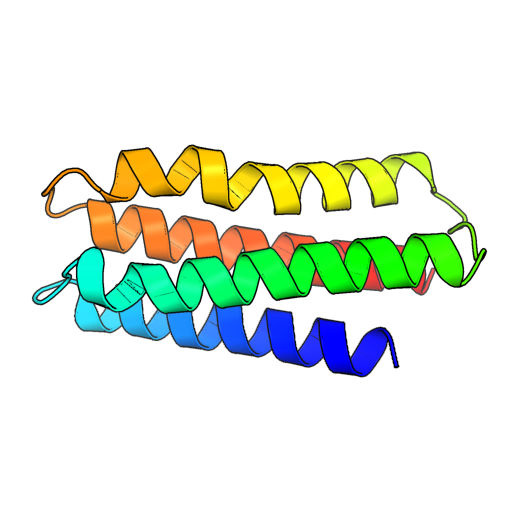 A 1 83 ? -0.604 -0.422 18.858 1.00 73.88 83 ARG A CA 1
ATOM 635 C C . ARG A 1 83 ? -1.949 0.307 19.016 1.00 73.88 83 ARG A C 1
ATOM 637 O O . ARG A 1 83 ? -2.255 1.170 18.192 1.00 73.88 83 ARG A O 1
ATOM 644 N N . PRO A 1 84 ? -2.747 0.011 20.059 1.00 62.06 84 PRO A N 1
ATOM 645 C CA . PRO A 1 84 ? -4.022 0.681 20.294 1.00 62.06 84 PRO A CA 1
ATOM 646 C C . PRO A 1 84 ? -3.770 2.107 20.801 1.00 62.06 84 PRO A C 1
ATOM 648 O O . PRO A 1 84 ? -3.619 2.352 21.994 1.00 62.06 84 PRO A O 1
ATOM 651 N N . ARG A 1 85 ? -3.673 3.059 19.873 1.00 69.06 85 ARG A N 1
ATOM 652 C CA . ARG A 1 85 ? -3.653 4.500 20.143 1.00 69.06 85 ARG A CA 1
ATOM 653 C C . ARG A 1 85 ? -4.737 5.151 19.294 1.00 69.06 85 ARG A C 1
ATOM 655 O O . ARG A 1 85 ? -4.973 4.717 18.171 1.00 69.06 85 ARG A O 1
ATOM 662 N N . TRP A 1 86 ? -5.375 6.204 19.804 1.00 66.56 86 TRP A N 1
ATOM 663 C CA . TRP A 1 86 ? -6.429 6.906 19.056 1.00 66.56 86 TRP A CA 1
ATOM 664 C C . TRP A 1 86 ? -5.925 7.482 17.716 1.00 66.56 86 TRP A C 1
ATOM 666 O O . TRP A 1 86 ? -6.660 7.514 16.736 1.00 66.56 86 TRP A O 1
ATOM 676 N N . TRP A 1 87 ? -4.631 7.813 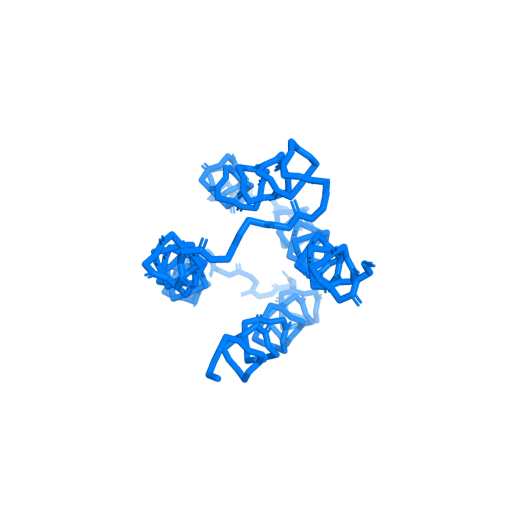17.635 1.00 70.75 87 TRP A N 1
ATOM 677 C CA . TRP A 1 87 ? -3.961 8.257 16.411 1.00 70.75 87 TRP A CA 1
ATOM 678 C C . TRP A 1 87 ? -3.657 7.136 15.402 1.00 70.75 87 TRP A C 1
ATOM 680 O O . TRP A 1 87 ? -3.319 7.443 14.263 1.00 70.75 87 TRP A O 1
ATOM 690 N N . SER A 1 88 ? -3.746 5.849 15.765 1.00 71.00 88 SER A N 1
ATOM 691 C CA . SER A 1 88 ? -3.322 4.746 14.882 1.00 71.00 88 SER A CA 1
ATOM 692 C C . SER A 1 88 ? -4.144 4.672 13.593 1.00 71.00 88 SER A C 1
ATOM 694 O O . SER A 1 88 ? -3.593 4.372 12.539 1.00 71.00 88 SER A O 1
ATOM 696 N N . ALA A 1 89 ? -5.438 5.005 13.657 1.00 68.75 89 ALA A N 1
ATOM 697 C CA . ALA A 1 89 ? -6.304 5.082 12.481 1.00 68.75 89 ALA A CA 1
ATOM 698 C C . ALA A 1 89 ? -5.924 6.249 11.555 1.00 68.75 89 ALA A C 1
ATOM 700 O O . ALA A 1 89 ? -5.905 6.091 10.338 1.00 68.75 89 ALA A O 1
ATOM 701 N N . VAL A 1 90 ? -5.574 7.400 12.140 1.00 74.25 90 VAL A N 1
ATOM 702 C CA . VAL A 1 90 ? -5.145 8.599 11.404 1.00 74.25 90 VAL A CA 1
ATOM 703 C C . VAL A 1 90 ? -3.794 8.359 10.734 1.00 74.25 90 VAL A C 1
ATOM 705 O O . VAL A 1 90 ? -3.645 8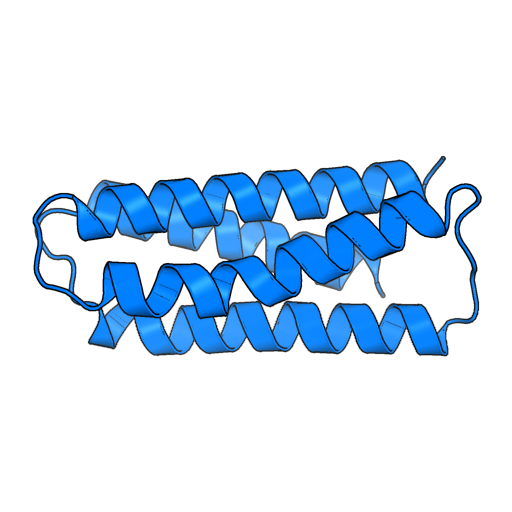.643 9.552 1.00 74.25 90 VAL A O 1
ATOM 708 N N . LEU A 1 91 ? -2.833 7.777 11.458 1.00 75.00 91 LEU A N 1
ATOM 709 C CA . LEU A 1 91 ? -1.515 7.422 10.924 1.00 75.00 91 LEU A CA 1
ATOM 710 C C . LEU A 1 91 ? -1.622 6.418 9.774 1.00 75.00 91 LEU A C 1
ATOM 712 O O . LEU A 1 91 ? -0.979 6.608 8.745 1.00 75.00 91 LEU A O 1
ATOM 716 N N . LEU A 1 92 ? -2.457 5.383 9.919 1.00 73.81 92 LEU A N 1
ATOM 717 C CA . LEU A 1 92 ? -2.670 4.405 8.853 1.00 73.81 92 LEU A CA 1
ATOM 718 C C . LEU A 1 92 ? -3.386 5.033 7.645 1.00 73.81 92 LEU A C 1
ATOM 720 O O . LEU A 1 92 ? -2.988 4.793 6.509 1.00 73.81 92 LEU A O 1
ATOM 724 N N . GLY A 1 93 ? -4.402 5.870 7.875 1.00 70.50 93 GLY A N 1
ATOM 725 C CA . GLY A 1 93 ? -5.094 6.597 6.810 1.00 70.50 93 GLY A CA 1
ATOM 726 C C . GLY A 1 93 ? -4.148 7.509 6.027 1.00 70.50 93 GLY A C 1
ATOM 727 O O . GLY A 1 93 ? -4.122 7.458 4.800 1.00 70.50 93 GLY A O 1
ATOM 728 N N . LEU A 1 94 ? -3.311 8.279 6.727 1.00 75.56 94 LEU A N 1
ATOM 729 C CA . LEU A 1 94 ? -2.306 9.145 6.108 1.00 75.56 94 LEU A CA 1
ATOM 730 C C . LEU A 1 94 ? -1.268 8.332 5.319 1.00 75.56 94 LEU A C 1
ATOM 732 O O . LEU A 1 94 ? -0.904 8.705 4.205 1.00 75.56 94 LEU A O 1
ATOM 736 N N . ALA A 1 95 ? -0.828 7.197 5.872 1.00 74.00 95 ALA A N 1
ATOM 737 C CA . ALA A 1 95 ? 0.096 6.291 5.203 1.00 74.00 95 ALA A CA 1
ATOM 738 C C . ALA A 1 95 ? -0.494 5.742 3.894 1.00 74.00 95 ALA A C 1
ATOM 740 O O . ALA A 1 95 ? 0.207 5.714 2.886 1.00 74.00 95 ALA A O 1
ATOM 741 N N . LEU A 1 96 ? -1.775 5.367 3.879 1.00 71.69 96 LEU A N 1
ATOM 742 C CA . LEU A 1 96 ? -2.458 4.885 2.674 1.00 71.69 96 LEU A CA 1
ATOM 743 C C . LEU A 1 96 ? -2.643 5.987 1.618 1.00 71.69 96 LEU A C 1
ATOM 745 O O . LEU A 1 96 ? -2.506 5.715 0.426 1.00 71.69 96 LEU A O 1
ATOM 749 N N . VAL A 1 97 ? -2.900 7.232 2.035 1.00 74.75 97 VAL A N 1
ATOM 750 C CA . VAL A 1 97 ? -2.957 8.382 1.112 1.00 74.75 97 VAL A CA 1
ATOM 751 C C . VAL A 1 97 ? -1.596 8.624 0.461 1.00 74.75 97 VAL A C 1
ATOM 753 O O . VAL A 1 97 ? -1.517 8.772 -0.757 1.00 74.75 97 VAL A O 1
ATOM 756 N N . LEU A 1 98 ? -0.518 8.623 1.248 1.00 76.06 98 LEU A N 1
ATOM 757 C CA . LEU A 1 98 ? 0.840 8.793 0.723 1.00 76.06 98 LEU A CA 1
ATOM 758 C C . LEU A 1 98 ? 1.221 7.665 -0.241 1.00 76.06 98 LEU A C 1
ATOM 760 O O . LEU A 1 98 ? 1.794 7.933 -1.296 1.00 76.06 98 LEU A O 1
ATOM 764 N N . LEU A 1 99 ? 0.833 6.428 0.069 1.00 73.88 99 LEU A N 1
ATOM 765 C CA . LEU A 1 99 ? 1.024 5.291 -0.826 1.00 73.88 99 LEU A CA 1
ATOM 766 C C . LEU A 1 99 ? 0.296 5.495 -2.165 1.00 73.88 99 LEU A C 1
ATOM 768 O O . LEU A 1 99 ? 0.888 5.289 -3.222 1.00 73.88 99 LEU A O 1
ATOM 772 N N . ALA A 1 100 ? -0.957 5.963 -2.143 1.00 72.44 100 ALA A N 1
ATOM 773 C CA . ALA A 1 100 ? -1.705 6.260 -3.364 1.00 72.44 100 ALA A CA 1
ATOM 774 C C . ALA A 1 100 ? -1.013 7.343 -4.214 1.00 72.44 100 ALA A C 1
ATOM 776 O O . ALA A 1 100 ? -0.902 7.197 -5.431 1.00 72.44 100 ALA A O 1
ATOM 777 N N . VAL A 1 101 ? -0.485 8.396 -3.580 1.00 75.81 101 VAL A N 1
ATOM 778 C CA . VAL A 1 101 ? 0.286 9.446 -4.270 1.00 75.81 101 VAL A CA 1
ATOM 779 C C . VAL A 1 101 ? 1.544 8.872 -4.924 1.00 75.81 101 VAL A C 1
ATOM 781 O O . VAL A 1 101 ? 1.824 9.190 -6.080 1.00 75.81 101 VAL A O 1
ATOM 784 N N . VAL A 1 102 ? 2.280 8.008 -4.218 1.00 74.94 102 VAL A N 1
ATOM 785 C CA . VAL A 1 102 ? 3.479 7.336 -4.745 1.00 74.94 102 VAL A CA 1
ATOM 786 C C . VAL A 1 102 ? 3.142 6.486 -5.970 1.00 74.94 102 VAL A C 1
ATOM 788 O O . VAL A 1 102 ? 3.834 6.590 -6.982 1.00 74.94 102 VAL A O 1
ATOM 791 N N . VAL A 1 103 ? 2.055 5.712 -5.926 1.00 71.25 103 VAL A N 1
ATOM 792 C CA . VAL A 1 103 ? 1.620 4.880 -7.061 1.00 71.25 103 VAL A CA 1
ATOM 793 C C . VAL A 1 103 ? 1.253 5.745 -8.275 1.00 71.25 103 VAL A C 1
ATOM 795 O O . VAL A 1 103 ? 1.704 5.466 -9.387 1.00 71.25 103 VAL A O 1
ATOM 798 N N . ILE A 1 104 ? 0.522 6.849 -8.083 1.00 73.75 104 ILE A N 1
ATOM 799 C CA . ILE A 1 104 ? 0.187 7.789 -9.171 1.00 73.75 104 ILE A CA 1
ATOM 800 C C . ILE A 1 104 ? 1.457 8.423 -9.764 1.00 73.75 104 ILE A C 1
ATOM 802 O O . ILE A 1 104 ? 1.609 8.530 -10.987 1.00 73.75 104 ILE A O 1
ATOM 806 N N . ARG A 1 105 ? 2.407 8.825 -8.911 1.00 73.25 105 ARG A N 1
ATOM 807 C CA . ARG A 1 105 ? 3.710 9.354 -9.344 1.00 73.25 105 ARG A CA 1
ATOM 808 C C . ARG A 1 105 ? 4.487 8.331 -10.165 1.00 73.25 105 ARG A C 1
ATOM 810 O O . ARG A 1 105 ? 5.021 8.661 -11.218 1.00 73.25 105 ARG A O 1
ATOM 817 N N . MET A 1 106 ? 4.492 7.082 -9.726 1.00 66.69 106 MET A N 1
ATOM 818 C CA . MET A 1 106 ? 5.162 5.991 -10.419 1.00 66.69 106 MET A CA 1
ATOM 819 C C . MET A 1 106 ? 4.574 5.757 -11.822 1.00 66.69 106 MET A C 1
ATOM 821 O O . MET A 1 106 ? 5.335 5.558 -12.769 1.00 66.69 106 MET A O 1
ATOM 825 N N . GLN A 1 107 ? 3.248 5.863 -11.987 1.00 67.75 107 GLN A N 1
ATOM 826 C CA . GLN A 1 107 ? 2.598 5.782 -13.303 1.00 67.75 107 GLN A CA 1
ATOM 827 C C . GLN A 1 107 ? 2.898 6.984 -14.204 1.00 67.75 107 GLN A C 1
ATOM 829 O O . GLN A 1 107 ? 3.075 6.816 -15.409 1.00 67.75 107 GLN A O 1
ATOM 834 N N . THR A 1 108 ? 2.952 8.196 -13.643 1.00 66.19 108 THR A N 1
ATOM 835 C CA . THR A 1 108 ? 3.264 9.404 -14.428 1.00 66.19 108 THR A CA 1
ATOM 836 C C . THR A 1 108 ? 4.699 9.389 -14.953 1.00 66.19 108 THR A C 1
ATOM 838 O O . THR A 1 108 ? 4.896 9.720 -16.116 1.00 66.19 108 THR A O 1
ATOM 841 N N . VAL A 1 109 ? 5.666 8.909 -14.162 1.00 65.81 109 VAL A N 1
ATOM 842 C CA . VAL A 1 109 ? 7.062 8.692 -14.605 1.00 65.81 109 VAL A CA 1
ATOM 843 C C . VAL A 1 109 ? 7.171 7.584 -15.658 1.00 65.81 109 VAL A C 1
ATOM 845 O O . VAL A 1 109 ? 8.041 7.629 -16.520 1.00 65.81 109 VAL A O 1
ATOM 848 N N . TRP A 1 110 ? 6.302 6.571 -15.609 1.00 57.88 110 TRP A N 1
ATOM 849 C CA . TRP A 1 110 ? 6.309 5.490 -16.601 1.00 57.88 110 TRP A CA 1
ATOM 850 C C . TRP A 1 110 ? 5.733 5.925 -17.961 1.00 57.88 110 TRP A C 1
ATOM 852 O O . TRP A 1 110 ? 6.112 5.371 -18.987 1.00 57.88 110 TRP A O 1
ATOM 862 N N . ARG A 1 111 ? 4.835 6.922 -17.978 1.00 62.00 111 ARG A N 1
ATOM 863 C CA . ARG A 1 111 ? 4.217 7.480 -19.199 1.00 62.00 111 ARG A CA 1
ATOM 864 C C . ARG A 1 111 ? 5.027 8.604 -19.870 1.00 62.00 111 ARG A C 1
ATOM 866 O O . ARG A 1 111 ? 4.650 9.017 -20.964 1.00 62.00 111 ARG A O 1
ATOM 873 N N . SER A 1 112 ? 6.076 9.120 -19.224 1.00 55.81 112 SER A N 1
ATOM 874 C CA . SER A 1 112 ? 6.936 10.221 -19.709 1.00 55.81 112 SER A CA 1
ATOM 875 C C . SER A 1 112 ? 8.228 9.733 -20.362 1.00 55.81 112 SER A C 1
ATOM 877 O O . SER A 1 112 ? 8.630 10.301 -21.402 1.00 55.81 112 SER A O 1
#